Protein AF-A0A520UWT7-F1 (afdb_monomer_lite)

pLDDT: mean 91.77, std 7.24, range [51.22, 98.12]

Foldseek 3Di:
DPPFAAAADLQAAHDPDPHGQWGDDPPDIDGDQDWLQHSPPRDRPQDDQADPVRHGDRGDPPSRVVSRVVRVQSVQVVVVHGPVVD

Sequence (86 aa):
MGDDGPFITEEGPSAVGAYPHLYKAGDLLFVSGMGPRTPDTNEIPGGPIRDDDGNPLDYDIQAQTHSVINNVRAILEAHGSSLDDV

Structure (mmCIF, N/CA/C/O backbone):
data_AF-A0A520UWT7-F1
#
_entry.id   AF-A0A520UWT7-F1
#
loop_
_atom_site.group_PDB
_atom_site.id
_atom_site.type_symbol
_atom_site.label_atom_id
_atom_site.label_alt_id
_atom_site.label_comp_id
_atom_site.label_asym_id
_atom_site.label_entity_id
_atom_site.label_seq_id
_atom_site.pdbx_PDB_ins_code
_atom_site.Cartn_x
_atom_site.Cartn_y
_atom_site.Cartn_z
_atom_site.occupancy
_atom_site.B_iso_or_equiv
_atom_site.auth_seq_id
_atom_site.auth_comp_id
_atom_site.auth_asym_id
_atom_site.auth_atom_id
_atom_site.pdbx_PDB_model_num
ATOM 1 N N . MET A 1 1 ? -11.650 4.988 25.397 1.00 51.22 1 MET A N 1
ATOM 2 C CA . MET A 1 1 ? -10.435 5.279 24.612 1.00 51.22 1 MET A CA 1
ATOM 3 C C . MET A 1 1 ? -9.626 4.001 24.581 1.00 51.22 1 MET A C 1
ATOM 5 O O . MET A 1 1 ? -8.901 3.741 25.528 1.00 51.22 1 MET A O 1
ATOM 9 N N . GLY A 1 2 ? -9.855 3.139 23.600 1.00 69.50 2 GLY A N 1
ATOM 10 C CA . GLY A 1 2 ? -9.104 1.893 23.457 1.00 69.50 2 GLY A CA 1
ATOM 11 C C . GLY A 1 2 ? -8.982 1.601 21.972 1.00 69.50 2 GLY A C 1
ATOM 12 O O . GLY A 1 2 ? -10.013 1.578 21.311 1.00 69.50 2 GLY A O 1
ATOM 13 N N . ASP A 1 3 ? -7.746 1.454 21.495 1.00 80.12 3 ASP A N 1
ATOM 14 C CA . ASP A 1 3 ? -7.293 1.208 20.110 1.00 80.12 3 ASP A CA 1
ATOM 15 C C . ASP A 1 3 ? -7.076 2.384 19.146 1.00 80.12 3 ASP A C 1
ATOM 17 O O . ASP A 1 3 ? -6.752 2.146 17.987 1.00 80.12 3 ASP A O 1
ATOM 21 N N . ASP A 1 4 ? -7.128 3.642 19.586 1.00 92.56 4 ASP A N 1
ATOM 22 C CA . ASP A 1 4 ? -6.603 4.731 18.746 1.00 92.56 4 ASP A CA 1
ATOM 23 C C . ASP A 1 4 ? -5.070 4.681 18.709 1.00 92.56 4 ASP A C 1
ATOM 25 O O . ASP A 1 4 ? -4.421 4.546 19.754 1.00 92.56 4 ASP A O 1
ATOM 29 N N . GLY A 1 5 ? -4.476 4.839 17.526 1.00 94.44 5 GLY A N 1
ATOM 30 C CA . GLY A 1 5 ? -3.023 4.858 17.380 1.00 94.44 5 GLY A CA 1
ATOM 31 C C . GLY A 1 5 ? -2.483 4.310 16.058 1.00 94.44 5 GLY A C 1
ATOM 32 O O . GLY A 1 5 ? -3.247 3.911 15.176 1.00 94.44 5 GLY A O 1
ATOM 33 N N . PRO A 1 6 ? -1.145 4.327 15.903 1.00 93.88 6 PRO A N 1
ATOM 34 C CA . PRO A 1 6 ? -0.465 3.792 14.733 1.00 93.88 6 PRO A CA 1
ATOM 35 C C . PRO A 1 6 ? -0.423 2.262 14.755 1.00 93.88 6 PRO A C 1
ATOM 37 O O . PRO A 1 6 ? -0.197 1.652 15.800 1.00 93.88 6 PRO A O 1
ATOM 40 N N . PHE A 1 7 ? -0.530 1.661 13.576 1.00 90.50 7 PHE A N 1
ATOM 41 C CA . PHE A 1 7 ? -0.409 0.228 13.362 1.00 90.50 7 PHE A CA 1
ATOM 42 C C . PHE A 1 7 ? 0.670 -0.093 12.323 1.00 90.50 7 PHE A C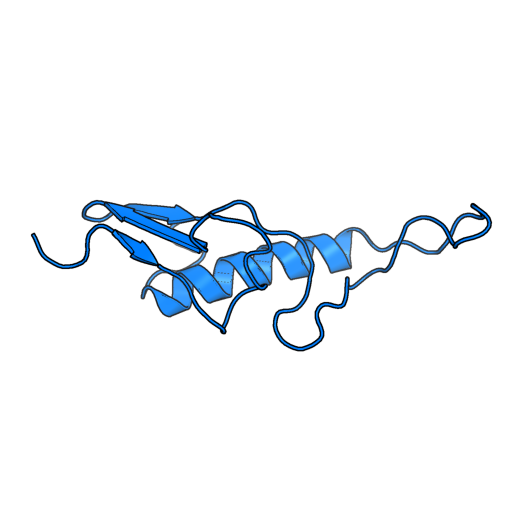 1
ATOM 4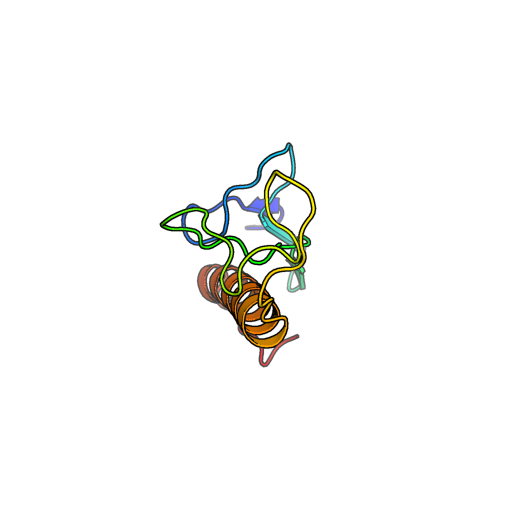4 O O . PHE A 1 7 ? 0.768 0.562 11.280 1.00 90.50 7 PHE A O 1
ATOM 51 N N . ILE A 1 8 ? 1.478 -1.111 12.622 1.00 89.25 8 ILE A N 1
ATOM 52 C CA . ILE A 1 8 ? 2.507 -1.665 11.740 1.00 89.25 8 ILE A CA 1
ATOM 53 C C . ILE A 1 8 ? 2.269 -3.171 11.656 1.00 89.25 8 ILE A C 1
ATOM 55 O O . ILE A 1 8 ? 2.126 -3.821 12.690 1.00 89.25 8 ILE A O 1
ATOM 59 N N . THR A 1 9 ? 2.252 -3.717 10.441 1.00 84.56 9 THR A N 1
ATOM 60 C CA . THR A 1 9 ? 2.070 -5.155 10.192 1.00 84.56 9 THR A CA 1
ATOM 61 C C . THR A 1 9 ? 3.132 -5.722 9.269 1.00 84.56 9 THR A C 1
ATOM 63 O O . THR A 1 9 ? 3.757 -4.995 8.495 1.00 84.56 9 THR A O 1
ATOM 66 N N . GLU A 1 10 ? 3.293 -7.039 9.351 1.00 82.38 10 GLU A N 1
ATOM 67 C CA . GLU A 1 10 ? 4.057 -7.858 8.411 1.00 82.38 10 GLU A CA 1
ATOM 68 C C . GLU A 1 10 ? 3.197 -8.334 7.222 1.00 82.38 10 GLU A C 1
ATOM 70 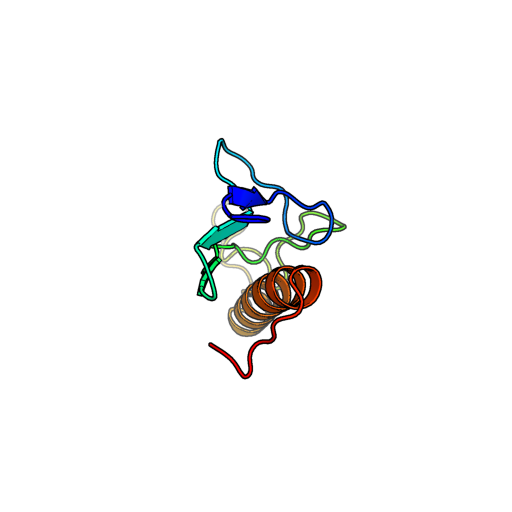O O . GLU A 1 10 ? 3.739 -8.793 6.225 1.00 82.38 10 GLU A O 1
ATOM 75 N N . GLU A 1 11 ? 1.867 -8.185 7.290 1.00 79.12 11 GLU A N 1
ATOM 76 C CA . GLU A 1 11 ? 0.919 -8.597 6.237 1.00 79.12 11 GLU A CA 1
ATOM 77 C C . GLU A 1 11 ? 0.873 -7.624 5.044 1.00 79.12 11 GLU A C 1
ATOM 79 O O . GLU A 1 11 ? 0.364 -7.955 3.975 1.00 79.12 11 GLU A O 1
ATOM 84 N N . GLY A 1 12 ? 1.393 -6.408 5.223 1.00 79.50 12 GLY A N 1
ATOM 85 C CA . GLY A 1 12 ? 1.477 -5.380 4.189 1.00 79.50 12 GLY A CA 1
ATOM 86 C C . GLY A 1 12 ? 2.913 -5.140 3.717 1.00 79.50 12 GLY A C 1
ATOM 87 O O . GLY A 1 12 ? 3.867 -5.590 4.353 1.00 79.50 12 GLY A O 1
ATOM 88 N N . PRO A 1 13 ? 3.108 -4.378 2.625 1.00 83.31 13 PRO A N 1
ATOM 89 C CA . PRO A 1 13 ? 4.443 -4.029 2.150 1.00 83.31 13 PRO A CA 1
ATOM 90 C C . PRO A 1 13 ? 5.231 -3.336 3.255 1.00 83.31 13 PRO A C 1
ATOM 92 O O . PRO A 1 13 ? 4.707 -2.427 3.900 1.00 83.31 13 PRO A O 1
ATOM 95 N N . SER A 1 14 ? 6.487 -3.725 3.471 1.00 80.44 14 SER A N 1
ATOM 96 C CA . SER A 1 14 ? 7.291 -3.153 4.553 1.00 80.44 14 SER A CA 1
ATOM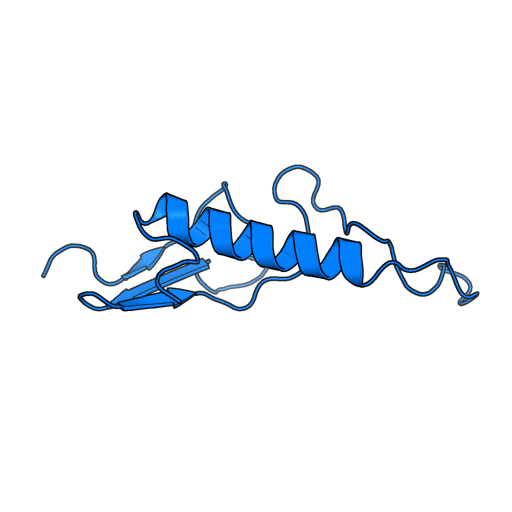 97 C C . SER A 1 14 ? 7.346 -1.623 4.467 1.00 80.44 14 SER A C 1
ATOM 99 O O . SER A 1 14 ? 7.632 -1.054 3.410 1.00 80.44 14 SER A O 1
ATOM 101 N N . ALA A 1 15 ? 7.108 -0.947 5.593 1.00 76.81 15 ALA A N 1
ATOM 102 C CA . ALA A 1 15 ? 7.263 0.498 5.680 1.00 76.81 15 ALA A CA 1
ATOM 103 C C . ALA A 1 15 ? 8.758 0.851 5.601 1.00 76.81 15 ALA A C 1
ATOM 105 O O . ALA A 1 15 ? 9.513 0.662 6.551 1.00 76.81 15 ALA A O 1
ATOM 106 N N . VAL A 1 16 ? 9.205 1.363 4.452 1.00 76.44 16 VAL A N 1
ATOM 107 C CA . VAL A 1 16 ? 10.620 1.713 4.200 1.00 76.44 16 VAL A CA 1
ATOM 108 C C . VAL A 1 16 ? 11.038 3.061 4.818 1.00 76.44 16 VAL A C 1
ATOM 110 O O . VAL A 1 16 ? 12.070 3.626 4.462 1.00 76.44 16 VAL A O 1
ATOM 113 N N . GLY A 1 17 ? 10.245 3.591 5.753 1.00 79.75 17 GLY A N 1
ATOM 114 C CA . GLY A 1 17 ? 10.473 4.856 6.449 1.00 79.75 17 GLY A CA 1
ATOM 115 C C . GLY A 1 17 ? 9.699 4.932 7.768 1.00 79.75 17 GLY A C 1
ATOM 116 O O . GLY A 1 17 ? 9.011 3.993 8.152 1.00 79.75 17 GLY A O 1
ATOM 117 N N . ALA A 1 18 ? 9.799 6.063 8.471 1.00 86.12 18 ALA A N 1
ATOM 118 C CA . ALA A 1 18 ? 9.168 6.260 9.779 1.00 86.12 18 ALA A CA 1
ATOM 119 C C . ALA A 1 18 ? 7.683 6.663 9.665 1.00 86.12 18 ALA A C 1
ATOM 121 O O . ALA A 1 18 ? 7.304 7.777 10.027 1.00 86.12 18 ALA A O 1
ATOM 122 N N . TYR A 1 19 ? 6.849 5.767 9.136 1.00 88.81 19 TYR A N 1
ATOM 123 C CA . TYR A 1 19 ? 5.398 5.944 9.038 1.00 88.81 19 TYR A CA 1
ATOM 124 C C . TYR A 1 19 ? 4.671 4.620 9.335 1.00 88.81 19 TYR A C 1
ATOM 126 O O . TYR A 1 19 ? 5.222 3.556 9.047 1.00 88.81 19 TYR A O 1
ATOM 134 N N . PRO A 1 20 ? 3.460 4.652 9.921 1.00 92.50 20 PRO A N 1
ATOM 135 C CA . PRO A 1 20 ? 2.666 3.446 10.131 1.00 92.50 20 PRO A CA 1
ATOM 136 C C . PRO A 1 20 ? 1.941 3.028 8.847 1.00 92.50 20 PRO A C 1
ATOM 138 O O . PRO A 1 20 ? 1.685 3.860 7.976 1.00 92.50 20 PRO A O 1
ATOM 141 N N . HIS A 1 21 ? 1.529 1.768 8.738 1.00 92.38 21 HIS A N 1
ATOM 142 C CA . HIS A 1 21 ? 0.649 1.328 7.645 1.00 92.38 21 HIS A CA 1
ATOM 143 C C . HIS A 1 21 ? -0.745 1.940 7.759 1.00 92.38 21 HIS A C 1
ATOM 145 O O . HIS A 1 21 ? -1.375 2.256 6.749 1.00 92.38 21 HIS A O 1
ATOM 151 N N . LEU A 1 22 ? -1.200 2.130 8.995 1.00 93.81 22 LEU A N 1
ATOM 152 C CA . LEU A 1 22 ? -2.523 2.631 9.320 1.00 93.81 22 LEU A CA 1
ATOM 153 C C . LEU A 1 22 ? -2.483 3.444 10.615 1.00 93.81 22 LEU A C 1
ATOM 155 O O . LEU A 1 22 ? -1.682 3.171 11.509 1.00 93.81 22 LEU A O 1
ATOM 159 N N . TYR A 1 23 ? -3.365 4.431 10.734 1.00 95.19 23 TYR A N 1
ATOM 160 C CA . TYR A 1 23 ? -3.663 5.099 11.997 1.00 95.19 23 TYR A CA 1
ATOM 161 C C . TYR A 1 23 ? -5.162 5.030 12.286 1.00 95.19 23 TYR A C 1
ATOM 163 O O . TYR A 1 23 ? -5.967 5.431 11.445 1.00 95.19 23 TYR A O 1
ATOM 171 N N . LYS A 1 24 ? -5.543 4.552 13.470 1.00 95.50 24 LYS A N 1
ATOM 172 C CA . LYS A 1 24 ? -6.943 4.495 13.907 1.00 95.50 24 LYS A CA 1
ATOM 173 C C . LYS A 1 24 ? -7.290 5.698 14.784 1.00 95.50 24 LYS A C 1
ATOM 175 O O . LYS A 1 24 ? -6.536 6.025 15.702 1.00 95.50 24 LYS A O 1
ATOM 180 N N . ALA A 1 25 ? -8.422 6.341 14.502 1.00 95.94 25 ALA A N 1
ATOM 181 C CA . ALA A 1 25 ? -8.980 7.414 15.323 1.00 95.94 25 ALA A CA 1
ATOM 182 C C . ALA A 1 25 ? -10.504 7.260 15.442 1.00 95.94 25 ALA A C 1
ATOM 184 O O . ALA A 1 25 ? -11.254 7.613 14.527 1.00 95.94 25 ALA A O 1
ATOM 185 N N . GLY A 1 26 ? -10.962 6.725 16.573 1.00 93.50 26 GLY A N 1
ATOM 186 C CA . GLY A 1 26 ? -12.346 6.315 16.769 1.00 93.50 26 GLY A CA 1
ATOM 187 C C . GLY A 1 26 ? -12.740 5.231 15.766 1.00 93.50 26 GLY A C 1
ATOM 188 O O . GLY A 1 26 ? -12.113 4.173 15.702 1.00 93.50 26 GLY A O 1
ATOM 189 N N . ASP A 1 27 ? -13.762 5.528 14.968 1.00 92.62 27 ASP A N 1
ATOM 190 C CA . ASP A 1 27 ? -14.303 4.622 13.949 1.00 92.62 27 ASP A CA 1
ATOM 191 C C . ASP A 1 27 ? -13.640 4.802 12.569 1.00 92.62 27 ASP A C 1
ATOM 193 O O . ASP A 1 27 ? -14.033 4.153 11.604 1.00 92.62 27 ASP A O 1
ATOM 197 N N . LEU A 1 28 ? -12.647 5.693 12.450 1.00 95.12 28 LEU A N 1
ATOM 198 C CA . LEU A 1 28 ? -11.951 5.968 11.193 1.00 95.12 28 LEU A CA 1
ATOM 199 C C . LEU A 1 28 ? -10.586 5.283 11.138 1.00 95.12 28 LEU A C 1
ATOM 201 O O . LEU A 1 28 ? -9.819 5.300 12.106 1.00 95.12 28 LEU A O 1
ATOM 205 N N . LEU A 1 29 ? -10.261 4.761 9.955 1.00 95.62 29 LEU A N 1
ATOM 206 C CA . LEU A 1 29 ? -8.957 4.204 9.613 1.00 95.62 29 LEU A CA 1
ATOM 207 C C . LEU A 1 29 ? -8.289 5.089 8.556 1.00 95.62 29 LEU A C 1
ATOM 209 O O . LEU A 1 29 ? -8.809 5.274 7.459 1.00 95.62 29 LEU A O 1
ATOM 213 N N . PHE A 1 30 ? -7.117 5.632 8.874 1.00 95.69 30 PHE A N 1
ATOM 214 C CA . PHE A 1 30 ? -6.295 6.400 7.944 1.00 95.69 30 PHE A CA 1
ATOM 215 C C . PHE A 1 30 ? -5.196 5.494 7.401 1.00 95.69 30 PHE A C 1
ATOM 217 O O . PHE A 1 30 ? -4.238 5.184 8.108 1.00 95.69 30 PHE A O 1
ATOM 224 N N . VAL A 1 31 ? -5.347 5.055 6.154 1.00 94.88 31 VAL A N 1
ATOM 225 C CA . VAL A 1 31 ? -4.410 4.142 5.491 1.00 94.88 31 VAL A CA 1
ATOM 226 C C . VAL A 1 31 ? -3.306 4.941 4.797 1.00 94.88 31 VAL A C 1
ATOM 228 O O . VAL A 1 31 ? -3.579 5.890 4.058 1.00 94.88 31 VAL A O 1
ATOM 231 N N . SER A 1 32 ? -2.050 4.566 5.028 1.00 94.06 32 SER A N 1
ATOM 232 C CA . SER A 1 32 ? -0.902 5.195 4.369 1.00 94.06 32 SER A CA 1
ATOM 233 C C . SER A 1 32 ? -0.848 4.875 2.875 1.00 94.06 32 SER A C 1
ATOM 235 O O . SER A 1 32 ? -1.308 3.830 2.419 1.00 94.06 32 SER A O 1
ATOM 237 N N . GLY A 1 33 ? -0.216 5.759 2.098 1.00 92.06 33 GLY A N 1
ATOM 238 C CA . GLY A 1 33 ? 0.056 5.493 0.687 1.00 92.06 33 GLY A CA 1
ATOM 239 C C . GLY A 1 33 ? 0.949 4.260 0.518 1.00 92.06 33 GLY A C 1
ATOM 240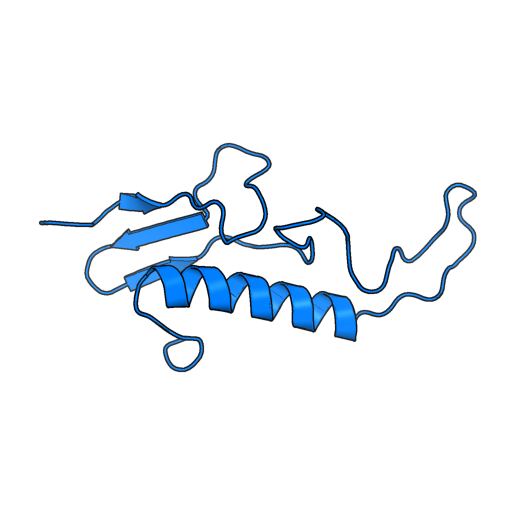 O O . GLY A 1 33 ? 2.021 4.182 1.119 1.00 92.06 33 GLY A O 1
ATOM 241 N N . MET A 1 34 ? 0.514 3.311 -0.311 1.00 90.31 34 MET A N 1
ATOM 242 C CA . MET A 1 34 ? 1.222 2.055 -0.566 1.00 90.31 34 MET A CA 1
ATOM 243 C C . MET A 1 34 ? 1.603 1.914 -2.037 1.00 90.31 34 MET A C 1
ATOM 245 O O . MET A 1 34 ? 0.835 2.252 -2.936 1.00 90.31 34 MET A O 1
ATOM 249 N N . GLY A 1 35 ? 2.815 1.412 -2.271 1.00 93.00 35 GLY A N 1
ATOM 250 C CA . GLY A 1 35 ? 3.289 1.045 -3.602 1.00 93.00 35 GLY A CA 1
ATOM 251 C C . GLY A 1 35 ? 2.885 -0.382 -3.998 1.00 93.00 35 GLY A C 1
ATOM 252 O O . GLY A 1 35 ? 2.296 -1.107 -3.196 1.00 93.00 35 GLY A O 1
ATOM 253 N N . PRO A 1 36 ? 3.244 -0.814 -5.219 1.00 95.38 36 PRO A N 1
ATOM 254 C CA . PRO A 1 36 ? 2.877 -2.124 -5.766 1.00 95.38 36 PRO A CA 1
ATOM 255 C C . PRO A 1 36 ? 3.743 -3.284 -5.256 1.00 95.38 36 PRO A C 1
ATOM 257 O O . PRO A 1 36 ? 3.562 -4.409 -5.713 1.00 95.38 36 PRO A O 1
ATOM 260 N N . ARG A 1 37 ? 4.711 -3.022 -4.368 1.00 94.00 37 ARG A N 1
ATOM 261 C CA . ARG A 1 37 ? 5.606 -4.055 -3.835 1.00 94.00 37 ARG A CA 1
ATOM 262 C C . ARG A 1 37 ? 4.800 -5.133 -3.119 1.00 94.00 37 ARG A C 1
ATOM 264 O O . ARG A 1 37 ? 3.935 -4.795 -2.314 1.00 94.00 37 ARG A O 1
ATOM 271 N N . THR A 1 38 ? 5.083 -6.396 -3.402 1.00 91.88 38 THR A N 1
ATOM 272 C CA . THR A 1 38 ? 4.477 -7.520 -2.683 1.00 91.88 38 THR A CA 1
ATOM 273 C C . THR A 1 38 ? 5.087 -7.634 -1.277 1.00 91.88 38 THR A C 1
ATOM 275 O O . THR A 1 38 ? 6.298 -7.440 -1.134 1.00 91.88 38 THR A O 1
ATOM 278 N N . PRO A 1 39 ? 4.301 -7.948 -0.232 1.00 88.00 39 PRO A N 1
ATOM 279 C CA . PRO A 1 39 ? 4.829 -8.135 1.124 1.00 88.00 39 PRO A CA 1
ATOM 280 C C . PRO A 1 39 ? 5.857 -9.273 1.215 1.00 88.00 39 PRO A C 1
ATOM 282 O O . PRO A 1 39 ? 6.877 -9.128 1.882 1.00 88.00 39 PRO A O 1
ATOM 285 N N . ASP A 1 40 ? 5.623 -10.369 0.483 1.00 86.25 40 ASP A N 1
ATOM 286 C CA . ASP A 1 40 ? 6.407 -11.606 0.606 1.00 86.25 40 ASP A CA 1
ATOM 287 C C . ASP A 1 40 ? 7.789 -11.528 -0.060 1.00 86.25 40 ASP A C 1
ATOM 289 O O . ASP A 1 40 ? 8.788 -11.988 0.494 1.00 86.25 40 ASP A O 1
ATOM 293 N N . THR A 1 41 ? 7.851 -10.978 -1.279 1.00 90.81 41 THR A N 1
ATOM 294 C CA . THR A 1 41 ? 9.065 -10.990 -2.118 1.00 90.81 41 THR A CA 1
ATOM 295 C C . THR A 1 41 ? 9.660 -9.607 -2.341 1.00 90.81 41 THR A C 1
ATOM 297 O O . THR A 1 41 ? 10.787 -9.498 -2.824 1.00 90.81 41 THR A O 1
ATOM 300 N N . ASN A 1 42 ? 8.937 -8.540 -1.978 1.00 90.00 42 ASN A N 1
ATOM 301 C CA . ASN A 1 42 ? 9.301 -7.150 -2.262 1.00 90.00 42 ASN A CA 1
ATOM 302 C C . ASN A 1 42 ? 9.459 -6.848 -3.770 1.00 90.00 42 ASN A C 1
ATOM 304 O O . ASN A 1 42 ? 10.048 -5.831 -4.156 1.00 90.00 42 ASN A O 1
ATOM 308 N N . GLU A 1 43 ? 8.932 -7.724 -4.627 1.00 92.75 43 GLU A N 1
ATOM 309 C CA . GLU A 1 43 ? 8.917 -7.565 -6.078 1.00 92.75 43 GLU A CA 1
ATOM 310 C C . GLU A 1 43 ? 7.853 -6.555 -6.495 1.00 92.75 43 GLU A C 1
ATOM 312 O O . GLU A 1 43 ? 6.882 -6.315 -5.781 1.00 92.75 43 GLU A O 1
ATOM 317 N N . ILE A 1 44 ? 8.019 -5.974 -7.682 1.00 94.00 44 ILE A N 1
ATOM 318 C CA . ILE A 1 44 ? 7.035 -5.081 -8.293 1.00 94.00 44 ILE A CA 1
ATOM 319 C C . ILE A 1 44 ? 6.386 -5.836 -9.462 1.00 94.00 44 ILE A C 1
ATOM 321 O O . ILE A 1 44 ? 7.014 -5.954 -10.520 1.00 94.00 44 ILE A O 1
ATOM 325 N N . PRO A 1 45 ? 5.151 -6.355 -9.303 1.00 95.31 45 PRO A N 1
ATOM 326 C CA . PRO A 1 45 ? 4.406 -6.965 -10.399 1.00 95.31 45 PRO A CA 1
ATOM 327 C C . PRO A 1 45 ? 4.312 -6.007 -11.587 1.00 95.31 45 PRO A C 1
ATOM 329 O O . PRO A 1 45 ? 4.231 -4.800 -11.401 1.00 95.31 45 PRO A O 1
ATOM 332 N N . GLY A 1 46 ? 4.355 -6.522 -12.812 1.00 95.56 46 GLY A N 1
ATOM 333 C CA . GLY A 1 46 ? 4.327 -5.685 -14.016 1.00 95.56 46 GLY A CA 1
ATOM 334 C C . GLY A 1 46 ? 5.629 -4.946 -14.341 1.00 95.56 46 GLY A C 1
ATOM 335 O O . GLY A 1 46 ? 5.676 -4.269 -15.361 1.00 95.56 46 GLY A O 1
ATOM 336 N N . GLY A 1 47 ? 6.682 -5.099 -13.528 1.00 94.69 47 GLY A N 1
ATOM 337 C CA . GLY A 1 47 ? 8.049 -4.706 -13.874 1.00 94.69 47 GLY A CA 1
ATOM 338 C C . GLY A 1 47 ? 8.289 -3.194 -14.021 1.00 94.69 47 GLY A C 1
ATOM 339 O O . GLY A 1 47 ? 7.393 -2.379 -13.801 1.00 94.69 47 GLY A O 1
ATOM 340 N N . PRO A 1 48 ? 9.528 -2.781 -14.329 1.00 94.38 48 PRO A N 1
ATOM 341 C CA . PRO A 1 48 ? 9.866 -1.388 -14.602 1.00 94.38 48 PRO A CA 1
ATOM 342 C C . PRO A 1 48 ? 9.569 -1.003 -16.060 1.00 94.38 48 PRO A C 1
ATOM 344 O O . PRO A 1 48 ? 9.506 -1.844 -16.947 1.00 94.38 48 PRO A O 1
ATOM 347 N N . ILE A 1 49 ? 9.458 0.301 -16.327 1.00 95.25 49 ILE A N 1
ATOM 348 C CA . ILE A 1 49 ? 9.284 0.837 -17.691 1.00 95.25 49 ILE A CA 1
ATOM 349 C C . ILE A 1 49 ? 10.558 0.777 -18.545 1.00 95.25 49 ILE A C 1
ATOM 351 O O . ILE A 1 49 ? 10.493 0.998 -19.755 1.00 95.25 49 ILE A O 1
ATOM 355 N N . ARG A 1 50 ? 11.723 0.563 -17.920 1.00 96.19 50 ARG A N 1
ATOM 356 C CA . ARG A 1 50 ? 13.039 0.537 -18.566 1.00 96.19 50 ARG A CA 1
ATOM 357 C C . ARG A 1 50 ? 13.989 -0.433 -17.871 1.00 96.19 50 ARG A C 1
ATOM 359 O O . ARG A 1 50 ? 13.835 -0.660 -16.672 1.00 96.19 50 ARG A O 1
ATOM 366 N N . ASP A 1 51 ? 14.951 -0.958 -18.623 1.00 94.88 51 ASP A N 1
ATOM 367 C CA . ASP A 1 51 ? 16.089 -1.715 -18.094 1.00 94.88 51 ASP A CA 1
ATOM 368 C C . ASP A 1 51 ? 17.201 -0.790 -17.553 1.00 94.88 51 ASP A C 1
ATOM 370 O O . ASP A 1 51 ? 17.078 0.441 -17.577 1.00 94.88 51 ASP A O 1
ATOM 374 N N . ASP A 1 52 ? 18.288 -1.391 -17.063 1.00 95.88 52 ASP A N 1
ATOM 375 C CA . ASP A 1 52 ? 19.438 -0.679 -16.487 1.00 95.88 52 ASP A CA 1
ATOM 376 C C . ASP A 1 52 ? 20.203 0.177 -17.519 1.00 95.88 52 ASP A C 1
ATOM 378 O O . ASP A 1 52 ? 20.825 1.176 -17.152 1.00 95.88 52 ASP A O 1
ATOM 382 N N . ASP A 1 53 ? 20.118 -0.168 -18.808 1.00 96.75 53 ASP A N 1
ATOM 383 C CA . ASP A 1 53 ? 20.719 0.574 -19.925 1.00 96.75 53 ASP A CA 1
ATOM 384 C C . ASP A 1 53 ? 19.782 1.676 -20.469 1.00 96.75 53 ASP A C 1
ATOM 386 O O . ASP A 1 53 ? 20.159 2.477 -21.331 1.00 96.75 53 ASP A O 1
ATOM 390 N N . GLY A 1 54 ? 18.555 1.760 -19.943 1.00 95.44 54 GLY A N 1
ATOM 391 C CA . GLY A 1 54 ? 17.547 2.753 -20.296 1.00 95.44 54 GLY A CA 1
ATOM 392 C C . GLY A 1 54 ? 16.670 2.390 -21.498 1.00 95.44 54 GLY A C 1
ATOM 393 O O . GLY A 1 54 ? 15.891 3.249 -21.939 1.00 95.44 54 GLY A O 1
ATOM 394 N N . ASN A 1 55 ? 16.751 1.162 -22.015 1.00 97.12 55 ASN A N 1
ATOM 395 C CA . ASN A 1 55 ? 15.852 0.674 -23.061 1.00 97.12 55 ASN A CA 1
ATOM 396 C C . ASN A 1 55 ? 14.450 0.435 -22.482 1.00 97.12 55 ASN A C 1
ATOM 398 O O . ASN A 1 55 ? 14.331 0.036 -21.325 1.00 97.12 55 ASN A O 1
ATOM 402 N N . PRO A 1 56 ? 13.372 0.673 -23.251 1.00 96.06 56 PRO A N 1
ATOM 403 C CA . PRO A 1 56 ? 12.013 0.411 -22.790 1.00 96.06 56 PRO A CA 1
ATOM 404 C C . PRO A 1 56 ? 11.777 -1.087 -22.551 1.00 96.06 56 PRO A C 1
ATOM 406 O O . PRO A 1 56 ? 12.232 -1.921 -23.332 1.00 96.06 56 PRO A O 1
ATOM 409 N N . LEU A 1 57 ? 11.017 -1.403 -21.504 1.00 95.56 57 LEU A N 1
ATOM 410 C CA . LEU A 1 57 ? 10.549 -2.754 -21.187 1.00 95.56 57 LEU A CA 1
ATOM 411 C C . LEU A 1 57 ? 9.020 -2.828 -21.240 1.00 95.56 57 LEU A C 1
ATOM 413 O O . LEU A 1 57 ? 8.332 -1.807 -21.152 1.00 95.56 57 LEU A O 1
ATOM 417 N N . ASP A 1 58 ? 8.497 -4.050 -21.355 1.00 92.88 58 ASP A N 1
ATOM 418 C CA . ASP A 1 58 ? 7.063 -4.316 -21.258 1.00 92.88 58 ASP A CA 1
ATOM 419 C C . ASP A 1 58 ? 6.600 -4.119 -19.809 1.00 92.88 58 ASP A C 1
ATOM 421 O O . ASP A 1 58 ? 6.801 -4.965 -18.938 1.00 92.88 58 ASP A O 1
ATOM 425 N N . TYR A 1 59 ? 5.998 -2.957 -19.568 1.00 94.94 59 TYR A N 1
ATOM 426 C CA . TYR A 1 59 ? 5.461 -2.534 -18.282 1.00 94.94 59 TYR A CA 1
ATOM 427 C C . TYR A 1 59 ? 3.949 -2.748 -18.214 1.00 94.94 59 TYR A C 1
ATOM 429 O O . TYR A 1 59 ? 3.208 -2.296 -19.091 1.00 94.94 59 TYR A O 1
ATOM 437 N N . ASP A 1 60 ? 3.486 -3.362 -17.127 1.00 97.31 60 ASP A N 1
ATOM 438 C CA . ASP A 1 60 ? 2.066 -3.602 -16.873 1.00 97.31 60 ASP A CA 1
ATOM 439 C C . ASP A 1 60 ? 1.549 -2.762 -15.691 1.00 97.31 60 ASP A C 1
ATOM 441 O O . ASP A 1 60 ? 1.647 -3.136 -14.517 1.00 97.31 60 ASP A O 1
ATOM 445 N N . ILE A 1 61 ? 0.938 -1.615 -16.013 1.00 96.62 61 ILE A N 1
ATOM 446 C CA . ILE A 1 61 ? 0.263 -0.758 -15.025 1.00 96.62 61 ILE A CA 1
ATOM 447 C C . ILE A 1 61 ? -0.927 -1.454 -14.360 1.00 96.62 61 ILE A C 1
ATOM 449 O O . ILE A 1 61 ? -1.228 -1.151 -13.204 1.00 96.62 61 ILE A O 1
ATOM 453 N N . GLN A 1 62 ? -1.624 -2.361 -15.051 1.00 98.06 62 GLN A N 1
ATOM 454 C CA . GLN A 1 62 ? -2.782 -3.043 -14.473 1.00 98.06 62 GLN A CA 1
ATOM 455 C C . GLN A 1 62 ? -2.314 -3.973 -13.356 1.00 98.06 62 GLN A C 1
ATOM 457 O O . GLN A 1 62 ? -2.862 -3.908 -12.254 1.00 98.06 62 GLN A O 1
ATOM 462 N N . ALA A 1 63 ? -1.247 -4.744 -13.587 1.00 97.56 63 ALA A N 1
ATOM 463 C CA . ALA A 1 63 ? -0.634 -5.582 -12.557 1.00 97.56 63 ALA A CA 1
ATOM 464 C C . ALA A 1 63 ? -0.189 -4.767 -11.328 1.00 97.56 63 ALA A C 1
ATOM 466 O O . ALA A 1 63 ? -0.503 -5.144 -10.196 1.00 97.56 63 ALA A O 1
ATOM 467 N N . GLN A 1 64 ? 0.467 -3.615 -11.525 1.00 97.50 64 GLN A N 1
ATOM 468 C CA . GLN A 1 64 ? 0.843 -2.735 -10.408 1.00 97.50 64 GLN A CA 1
ATOM 469 C C . GLN A 1 64 ? -0.371 -2.170 -9.671 1.00 97.50 64 GLN A C 1
ATOM 471 O O . GLN A 1 64 ? -0.392 -2.160 -8.440 1.00 97.50 64 GLN A O 1
ATOM 476 N N . THR A 1 65 ? -1.401 -1.745 -10.404 1.00 97.62 65 THR A N 1
ATOM 477 C CA . THR A 1 65 ? -2.634 -1.198 -9.822 1.00 97.62 65 THR A CA 1
ATOM 478 C C . THR A 1 65 ? -3.350 -2.244 -8.972 1.00 97.62 65 THR A C 1
ATOM 480 O O . THR A 1 65 ? -3.725 -1.965 -7.833 1.00 97.62 65 THR A O 1
ATOM 483 N N . HIS A 1 66 ? -3.487 -3.470 -9.482 1.00 97.69 66 HIS A N 1
ATOM 484 C CA . HIS A 1 66 ? -4.052 -4.580 -8.721 1.00 97.69 66 HIS A CA 1
ATOM 485 C C . HIS A 1 66 ? -3.243 -4.872 -7.456 1.00 97.69 66 HIS A C 1
ATOM 487 O O . HIS A 1 66 ? -3.839 -5.061 -6.397 1.00 97.69 66 HIS A O 1
ATOM 493 N N . SER A 1 67 ? -1.909 -4.849 -7.537 1.00 96.81 67 SER A N 1
ATOM 494 C CA . SER A 1 67 ? -1.047 -5.051 -6.368 1.00 96.81 67 SER A CA 1
ATOM 495 C C . SER A 1 67 ? -1.262 -3.974 -5.299 1.00 96.81 67 SER A C 1
ATOM 497 O O . SER A 1 67 ? -1.477 -4.299 -4.134 1.00 96.81 67 SER A O 1
ATOM 499 N N . VAL A 1 68 ? -1.322 -2.693 -5.689 1.00 96.62 68 VAL A N 1
ATOM 500 C CA . VAL A 1 68 ? -1.608 -1.584 -4.757 1.00 96.62 68 VAL A CA 1
ATOM 501 C C . VAL A 1 68 ? -2.956 -1.777 -4.058 1.00 96.62 68 VAL A C 1
ATOM 503 O O . VAL A 1 68 ? -3.032 -1.666 -2.836 1.00 96.62 68 VAL A O 1
ATOM 506 N N . ILE A 1 69 ? -4.015 -2.100 -4.806 1.00 97.12 69 ILE A N 1
ATOM 507 C CA . ILE A 1 69 ? -5.355 -2.314 -4.234 1.00 97.12 69 ILE A CA 1
ATOM 508 C C . ILE A 1 69 ? -5.361 -3.523 -3.289 1.00 97.12 69 ILE A C 1
ATOM 510 O O . ILE A 1 69 ? -5.985 -3.470 -2.230 1.00 97.12 69 ILE A O 1
ATOM 514 N N . ASN A 1 70 ? -4.649 -4.598 -3.634 1.00 95.94 70 ASN A N 1
ATOM 515 C CA . ASN A 1 70 ? -4.521 -5.771 -2.769 1.00 95.94 70 ASN A CA 1
ATOM 516 C C . ASN A 1 70 ? -3.766 -5.446 -1.470 1.00 95.94 70 ASN A C 1
ATOM 518 O O . ASN A 1 70 ? -4.184 -5.898 -0.408 1.00 95.94 70 ASN A O 1
ATOM 522 N N . ASN A 1 71 ? -2.726 -4.612 -1.532 1.00 94.94 71 ASN A N 1
ATOM 523 C CA . ASN A 1 71 ? -2.018 -4.132 -0.345 1.00 94.94 71 ASN A CA 1
ATOM 524 C C . ASN A 1 71 ? -2.945 -3.311 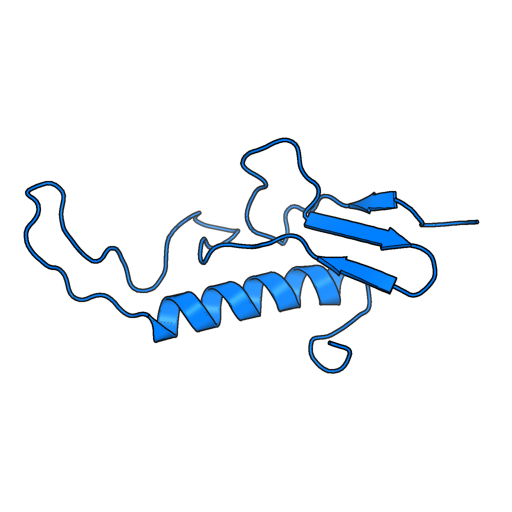0.569 1.00 94.94 71 ASN A C 1
ATOM 526 O O . ASN A 1 71 ? -2.959 -3.522 1.779 1.00 94.94 71 ASN A O 1
ATOM 530 N N . VAL A 1 72 ? -3.772 -2.423 -0.002 1.00 95.31 72 VAL A N 1
ATOM 531 C CA . VAL A 1 72 ? -4.801 -1.680 0.754 1.00 95.31 72 VAL A CA 1
ATOM 532 C C . VAL A 1 72 ? -5.804 -2.627 1.408 1.00 95.31 72 VAL A C 1
ATOM 534 O O . VAL A 1 72 ? -6.082 -2.483 2.598 1.00 95.31 72 VAL A O 1
ATOM 537 N N . ARG A 1 73 ? -6.305 -3.618 0.660 1.00 95.56 73 ARG A N 1
ATOM 538 C CA . ARG A 1 73 ? -7.230 -4.631 1.185 1.00 95.56 73 ARG A CA 1
ATOM 539 C C . ARG A 1 73 ? -6.645 -5.348 2.402 1.00 95.56 73 ARG A C 1
ATOM 541 O O . ARG A 1 73 ? -7.320 -5.408 3.421 1.00 95.56 73 ARG A O 1
ATOM 548 N N . ALA A 1 74 ? -5.404 -5.830 2.312 1.00 93.50 74 ALA A N 1
ATOM 549 C CA . ALA A 1 74 ? -4.757 -6.567 3.398 1.00 93.50 74 ALA A CA 1
ATOM 550 C C . ALA A 1 74 ? -4.695 -5.746 4.700 1.00 93.50 74 ALA A C 1
ATOM 552 O O . ALA A 1 74 ? -5.045 -6.242 5.767 1.00 93.50 74 ALA A O 1
ATOM 553 N N . ILE A 1 75 ? -4.331 -4.460 4.615 1.00 92.88 75 ILE A N 1
ATOM 554 C CA . ILE A 1 75 ? -4.288 -3.572 5.789 1.00 92.88 75 ILE A CA 1
ATOM 555 C C . ILE A 1 75 ? -5.678 -3.358 6.405 1.00 92.88 75 ILE A C 1
ATOM 557 O O . ILE A 1 75 ? -5.806 -3.357 7.632 1.00 92.88 75 ILE A O 1
ATOM 561 N N . LEU A 1 76 ? -6.708 -3.171 5.573 1.00 94.06 76 LEU A N 1
ATOM 562 C CA . LEU A 1 76 ? -8.086 -2.989 6.038 1.00 94.06 76 LEU A CA 1
ATOM 563 C C . LEU A 1 76 ? -8.624 -4.257 6.712 1.00 94.06 76 LEU A C 1
ATOM 565 O O . LEU A 1 76 ? -9.166 -4.170 7.814 1.00 94.06 76 LEU A O 1
ATOM 569 N N . GLU A 1 77 ? -8.423 -5.424 6.097 1.00 93.44 77 GLU A N 1
ATOM 570 C CA . GLU A 1 77 ? -8.870 -6.719 6.627 1.00 93.44 77 GLU A CA 1
ATOM 571 C C . GLU A 1 77 ? -8.188 -7.046 7.963 1.00 93.44 77 GLU A C 1
ATOM 573 O O . GLU A 1 77 ? -8.861 -7.462 8.910 1.00 93.44 77 GLU A O 1
ATOM 578 N N . ALA A 1 78 ? -6.892 -6.741 8.099 1.00 90.25 78 ALA A N 1
ATOM 579 C CA . ALA A 1 78 ? -6.159 -6.863 9.362 1.00 90.25 78 ALA A CA 1
ATOM 580 C C . ALA A 1 78 ? -6.732 -5.977 10.491 1.00 90.25 78 ALA A C 1
ATOM 582 O O . ALA A 1 78 ? -6.465 -6.222 11.667 1.00 90.25 78 ALA A O 1
ATOM 583 N N . HIS A 1 79 ? -7.510 -4.942 10.149 1.00 89.75 79 HIS A N 1
ATOM 584 C CA . HIS A 1 79 ? -8.169 -4.016 11.084 1.00 89.75 79 HIS A CA 1
ATOM 585 C C . HIS A 1 79 ? -9.683 -4.222 11.184 1.00 89.75 79 HIS A C 1
ATOM 587 O O . HIS A 1 79 ? -10.379 -3.387 11.766 1.00 89.75 79 HIS A O 1
ATOM 593 N N . GLY A 1 80 ? -10.201 -5.332 10.647 1.00 91.56 80 GLY A N 1
ATOM 594 C CA . GLY A 1 80 ? -11.628 -5.651 10.684 1.00 91.56 80 GLY A CA 1
ATOM 595 C C . GLY A 1 80 ? -12.495 -4.749 9.799 1.00 91.56 80 GLY A C 1
ATOM 596 O O . GLY A 1 80 ? -13.689 -4.624 10.061 1.00 91.56 80 GLY A O 1
ATOM 597 N N . SER A 1 81 ? -11.903 -4.117 8.784 1.00 95.38 81 SER A N 1
ATOM 598 C CA . SER A 1 81 ? -12.585 -3.329 7.751 1.00 95.38 81 SER A CA 1
ATOM 599 C C . SER A 1 81 ? -12.420 -3.999 6.379 1.00 95.38 81 SER A C 1
ATOM 601 O O . SER A 1 81 ? -11.911 -5.116 6.275 1.00 95.38 81 SER A O 1
ATOM 603 N N . SER A 1 82 ? -12.882 -3.348 5.315 1.00 97.00 82 SER A N 1
ATOM 604 C CA . SER A 1 82 ? -12.855 -3.878 3.957 1.00 97.00 82 SER A CA 1
ATOM 605 C C . SER A 1 82 ? -12.828 -2.754 2.919 1.00 97.00 82 SER A C 1
ATOM 607 O O . SER A 1 82 ? -13.069 -1.593 3.235 1.00 97.00 82 SER A O 1
ATOM 609 N N . LEU A 1 83 ? -12.563 -3.099 1.655 1.00 97.44 83 LEU A N 1
ATOM 610 C CA . LEU A 1 83 ? -12.666 -2.138 0.549 1.00 97.44 83 LEU A CA 1
ATOM 611 C C . LEU A 1 83 ? -14.098 -1.625 0.319 1.00 97.44 83 LEU A C 1
ATOM 613 O O . LEU A 1 83 ? -14.249 -0.586 -0.315 1.00 97.44 83 LEU A O 1
ATOM 617 N N . ASP A 1 84 ? -15.127 -2.326 0.806 1.00 98.12 84 ASP A N 1
ATOM 618 C CA . ASP A 1 84 ? -16.527 -1.900 0.668 1.00 98.12 84 ASP A CA 1
ATOM 619 C C . ASP A 1 84 ? -16.866 -0.709 1.588 1.00 98.12 84 ASP A C 1
ATOM 621 O O . ASP A 1 84 ? -17.894 -0.058 1.398 1.00 98.12 84 ASP A O 1
ATOM 625 N N . ASP A 1 85 ? -15.987 -0.405 2.551 1.00 96.50 85 ASP A N 1
ATOM 626 C CA . ASP A 1 85 ? -16.132 0.670 3.540 1.00 96.50 85 ASP A CA 1
ATOM 627 C C . ASP A 1 85 ? -15.259 1.908 3.229 1.00 96.50 85 ASP A C 1
ATOM 629 O O . ASP A 1 85 ? -15.072 2.766 4.098 1.00 96.50 85 ASP A O 1
ATOM 633 N N . VAL A 1 86 ? -14.692 1.990 2.015 1.00 92.88 86 VAL A N 1
ATOM 634 C CA . VAL A 1 86 ? -13.772 3.060 1.564 1.00 92.88 86 VAL A CA 1
ATOM 635 C C . VAL A 1 86 ? -14.490 4.168 0.798 1.00 92.88 86 VAL A C 1
ATOM 637 O O . VAL A 1 86 ? -15.300 3.857 -0.104 1.00 92.88 86 VAL A O 1
#

Radius of gyration: 15.23 Å; chains: 1; bounding box: 37×19×48 Å

Secondary structure (DSSP, 8-state):
--S-EEE--SSS----SS--SEEEETTEEEEPP--S--TTT---TT--SB-TTS-B----HHHHHHHHHHHHHHHHHTTT--GGG-